Protein AF-A0A8J5TBV1-F1 (afdb_monomer_lite)

Sequence (94 aa):
MEEDLVIDDEDSWDLLVRDIRLKATFLFIDLSRVISFCEIDEHKKMLTGLANKFFIFMDELANAVSSRSVPLMQVCYRDTALVLREVVAALVPS

Secondary structure (DSSP, 8-state):
---------HHHHHHHHHHHHHHHHHHHHHHHHHHHT---HHHHHHHHHHHHHHHHHHHHHHHHHHTT-HHHHHHHHHHHHHHHHHHHHHHS--

pLDDT: mean 90.54, st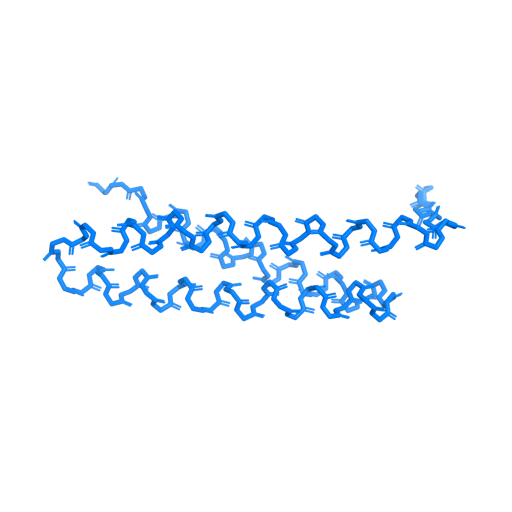d 14.12, range [39.88, 98.44]

Structure (mmCIF, N/CA/C/O backbone):
data_AF-A0A8J5TBV1-F1
#
_entry.id   AF-A0A8J5TBV1-F1
#
loop_
_atom_site.group_PDB
_atom_site.id
_atom_site.type_symbol
_atom_site.label_atom_id
_atom_site.label_alt_id
_atom_site.label_comp_id
_atom_site.label_asym_id
_atom_site.label_entity_id
_atom_site.label_seq_id
_atom_site.pdbx_PDB_ins_code
_atom_site.Cartn_x
_atom_site.Cartn_y
_atom_site.Cartn_z
_atom_site.occupancy
_atom_site.B_iso_or_equiv
_atom_site.auth_seq_id
_atom_site.auth_comp_id
_atom_site.auth_asym_id
_atom_site.auth_atom_id
_atom_site.pdbx_PDB_model_num
ATOM 1 N N . MET A 1 1 ? 12.249 -24.333 -17.000 1.00 39.88 1 MET A N 1
ATOM 2 C CA . MET A 1 1 ? 11.932 -23.359 -18.055 1.00 39.88 1 MET A CA 1
ATOM 3 C C . MET A 1 1 ? 11.477 -22.141 -17.287 1.00 39.88 1 MET A C 1
ATOM 5 O O . MET A 1 1 ? 10.373 -22.153 -16.766 1.00 39.88 1 MET A O 1
ATOM 9 N N . GLU A 1 2 ? 12.412 -21.241 -16.996 1.00 45.59 2 GLU A N 1
ATOM 10 C CA . GLU A 1 2 ? 12.083 -19.959 -16.374 1.00 45.59 2 GLU A CA 1
ATOM 11 C C . GLU A 1 2 ? 11.325 -19.187 -17.449 1.00 45.59 2 GLU A C 1
ATOM 13 O O . GLU A 1 2 ? 11.864 -18.945 -18.528 1.00 45.59 2 GLU A O 1
ATOM 18 N N . GLU A 1 3 ? 10.033 -18.959 -17.229 1.00 48.25 3 GLU A N 1
ATOM 19 C CA . GLU A 1 3 ? 9.258 -18.059 -18.072 1.00 48.25 3 GLU A CA 1
ATOM 20 C C . GLU A 1 3 ? 9.841 -16.665 -17.852 1.00 48.25 3 GLU A C 1
ATOM 22 O O . GLU A 1 3 ? 9.516 -15.988 -16.875 1.00 48.25 3 GLU A O 1
ATOM 27 N N . ASP A 1 4 ? 10.765 -16.279 -18.733 1.00 51.53 4 ASP A N 1
ATOM 28 C CA . ASP A 1 4 ? 11.137 -14.891 -18.951 1.00 51.53 4 ASP A CA 1
ATOM 29 C C . ASP A 1 4 ? 9.830 -14.137 -19.220 1.00 51.53 4 ASP A C 1
ATOM 31 O O . ASP A 1 4 ? 9.257 -14.189 -20.311 1.00 51.53 4 ASP A O 1
ATOM 35 N N . LEU A 1 5 ? 9.314 -13.479 -18.184 1.00 52.97 5 LEU A N 1
ATOM 36 C CA . LEU A 1 5 ? 8.295 -12.447 -18.290 1.00 52.97 5 LEU A CA 1
ATOM 37 C C . LEU A 1 5 ? 8.945 -11.280 -19.034 1.00 52.97 5 LEU A C 1
ATOM 39 O O . LEU A 1 5 ? 9.376 -10.299 -18.429 1.00 52.97 5 LEU A O 1
ATOM 43 N N . VAL A 1 6 ? 9.071 -11.419 -20.354 1.00 53.25 6 VAL A N 1
ATOM 44 C CA . VAL A 1 6 ? 9.517 -10.342 -21.227 1.00 53.25 6 VAL A CA 1
ATOM 45 C C . VAL A 1 6 ? 8.381 -9.326 -21.271 1.00 53.25 6 VAL A C 1
ATOM 47 O O . VAL A 1 6 ? 7.462 -9.404 -22.083 1.00 53.25 6 VAL A O 1
ATOM 50 N N . ILE A 1 7 ? 8.412 -8.383 -20.335 1.00 55.72 7 ILE A N 1
ATOM 51 C CA . ILE A 1 7 ? 7.624 -7.158 -20.405 1.00 55.72 7 ILE A CA 1
ATOM 52 C C . ILE A 1 7 ? 8.366 -6.258 -21.405 1.00 55.72 7 ILE A C 1
ATOM 54 O O . ILE A 1 7 ? 9.131 -5.379 -21.010 1.00 55.72 7 ILE A O 1
ATOM 58 N N . ASP A 1 8 ? 8.220 -6.571 -22.698 1.00 55.78 8 ASP A N 1
ATOM 59 C CA . ASP A 1 8 ? 8.884 -5.873 -23.819 1.00 55.78 8 ASP A CA 1
ATOM 60 C C . ASP A 1 8 ? 8.089 -4.669 -24.339 1.00 55.78 8 ASP A C 1
ATOM 62 O O . ASP A 1 8 ? 8.445 -4.061 -25.343 1.00 55.78 8 ASP A O 1
ATOM 66 N N . ASP A 1 9 ? 6.983 -4.326 -23.681 1.00 71.00 9 ASP A N 1
ATOM 67 C CA . ASP A 1 9 ? 6.209 -3.145 -24.032 1.00 71.00 9 ASP A CA 1
ATOM 68 C C . ASP A 1 9 ? 6.425 -2.082 -22.960 1.00 71.00 9 ASP A C 1
ATOM 70 O O . ASP A 1 9 ? 6.135 -2.288 -21.778 1.00 71.00 9 ASP A O 1
ATOM 74 N N . GLU A 1 10 ? 6.991 -0.953 -23.367 1.00 68.12 10 GLU A N 1
ATOM 75 C CA . GLU A 1 10 ? 7.277 0.173 -22.487 1.00 68.12 10 GLU A CA 1
ATOM 76 C C . GLU A 1 10 ? 6.003 0.657 -21.777 1.00 68.12 10 GLU A C 1
ATOM 78 O O . GLU A 1 10 ? 6.020 0.944 -20.574 1.00 68.12 10 GLU A O 1
ATOM 83 N N . ASP A 1 11 ? 4.874 0.571 -22.486 1.00 79.31 11 ASP A N 1
ATOM 84 C CA . ASP A 1 11 ? 3.539 0.857 -21.973 1.00 79.31 11 ASP A CA 1
ATOM 85 C C . ASP A 1 11 ? 3.132 -0.095 -20.835 1.00 79.31 11 ASP A C 1
ATOM 87 O O . ASP A 1 11 ? 2.406 0.299 -19.921 1.00 79.31 11 ASP A O 1
ATOM 91 N N . SER A 1 12 ? 3.617 -1.342 -20.822 1.00 86.56 12 SER A N 1
ATOM 92 C CA . SER A 1 12 ? 3.258 -2.326 -19.791 1.00 86.56 12 SER A CA 1
ATOM 93 C C . SER A 1 12 ? 3.857 -1.994 -18.423 1.00 86.56 12 SER A C 1
ATOM 95 O O . SER A 1 12 ? 3.191 -2.174 -17.400 1.00 86.56 12 SER A O 1
ATOM 97 N N . TRP A 1 13 ? 5.085 -1.470 -18.382 1.00 89.12 13 TRP A N 1
ATOM 98 C CA . TRP A 1 13 ? 5.715 -1.026 -17.135 1.00 89.12 13 TRP A CA 1
ATOM 99 C C . TRP A 1 13 ? 4.997 0.191 -16.548 1.00 89.12 13 TRP A C 1
ATOM 101 O O . TRP A 1 13 ? 4.693 0.220 -15.352 1.00 89.12 13 TRP A O 1
ATOM 111 N N . ASP A 1 14 ? 4.653 1.158 -17.397 1.00 91.50 14 ASP A N 1
ATOM 112 C CA . ASP A 1 14 ? 3.921 2.357 -16.987 1.00 91.50 14 ASP A CA 1
ATOM 113 C C . ASP A 1 14 ? 2.503 2.021 -16.511 1.00 91.50 14 ASP A C 1
ATOM 115 O O . ASP A 1 14 ? 2.034 2.547 -15.493 1.00 91.50 14 ASP A O 1
ATOM 119 N N . LEU A 1 15 ? 1.821 1.099 -17.196 1.00 93.56 15 LEU A N 1
ATOM 120 C CA . LEU A 1 15 ? 0.530 0.570 -16.759 1.00 93.56 15 LEU A CA 1
ATOM 121 C C . LEU A 1 15 ? 0.632 -0.109 -15.389 1.00 93.56 15 LEU A C 1
ATOM 123 O O . LEU A 1 15 ? -0.229 0.129 -14.539 1.00 93.56 15 LEU A O 1
ATOM 127 N N . LEU A 1 16 ? 1.689 -0.886 -15.137 1.00 93.06 16 LEU A N 1
ATOM 128 C CA . LEU A 1 16 ? 1.899 -1.555 -13.853 1.00 93.06 16 LEU A CA 1
ATOM 129 C C . LEU A 1 16 ? 2.113 -0.554 -12.706 1.00 93.06 16 LEU A C 1
ATOM 131 O O . LEU A 1 16 ? 1.481 -0.682 -11.656 1.00 93.06 16 LEU A O 1
ATOM 135 N N . VAL A 1 17 ? 2.937 0.484 -12.900 1.00 95.19 17 VAL A N 1
ATOM 136 C CA . VAL A 1 17 ? 3.120 1.551 -11.893 1.00 95.19 17 VAL A CA 1
ATOM 137 C C . VAL A 1 17 ? 1.798 2.267 -11.608 1.00 95.19 17 VAL A C 1
ATOM 139 O O . VAL A 1 17 ? 1.466 2.536 -10.448 1.00 95.19 17 VAL A O 1
ATOM 142 N N . ARG A 1 18 ? 1.018 2.574 -12.653 1.00 95.94 18 ARG A N 1
ATOM 143 C CA . ARG A 1 18 ? -0.293 3.227 -12.514 1.00 95.94 18 ARG A CA 1
ATOM 144 C C . ARG A 1 18 ? -1.287 2.359 -11.748 1.00 95.94 18 ARG A C 1
ATOM 146 O O . ARG A 1 18 ? -1.991 2.886 -10.889 1.00 95.94 18 ARG A O 1
ATOM 153 N N . ASP A 1 19 ? -1.324 1.059 -12.020 1.00 96.38 19 ASP A N 1
ATOM 154 C CA . ASP A 1 19 ? -2.180 0.107 -11.309 1.00 96.38 19 ASP A CA 1
ATOM 155 C C . ASP A 1 19 ? -1.817 0.015 -9.817 1.00 96.38 19 ASP A C 1
ATOM 157 O O . ASP A 1 19 ? -2.697 0.121 -8.959 1.00 96.38 19 ASP A O 1
ATOM 161 N N . ILE A 1 20 ? -0.523 -0.069 -9.485 1.00 96.44 20 ILE A N 1
ATOM 162 C CA . ILE A 1 20 ? -0.048 -0.081 -8.089 1.00 96.44 20 ILE A CA 1
ATOM 163 C C . ILE A 1 20 ? -0.486 1.191 -7.353 1.00 96.44 20 ILE A C 1
ATOM 165 O O . ILE A 1 20 ? -1.046 1.112 -6.256 1.00 96.44 20 ILE A O 1
ATOM 169 N N . ARG A 1 21 ? -0.294 2.367 -7.963 1.00 97.25 21 ARG A N 1
ATOM 170 C CA . ARG A 1 21 ? -0.696 3.660 -7.379 1.00 97.25 21 ARG A CA 1
ATOM 171 C C . ARG A 1 21 ? -2.211 3.791 -7.221 1.00 97.25 21 ARG A C 1
ATOM 173 O O . ARG A 1 21 ? -2.685 4.331 -6.218 1.00 97.25 21 ARG A O 1
ATOM 180 N N . LEU A 1 22 ? -2.981 3.280 -8.181 1.00 98.00 22 LEU A N 1
ATOM 181 C CA . LEU A 1 22 ? -4.440 3.274 -8.110 1.00 98.00 22 LEU A CA 1
ATOM 182 C C . LEU A 1 22 ? -4.928 2.400 -6.948 1.00 98.00 22 LEU A C 1
ATOM 184 O O . LEU A 1 22 ? -5.731 2.852 -6.131 1.00 98.00 22 LEU A O 1
ATOM 188 N N . LYS A 1 23 ? -4.391 1.182 -6.820 1.00 97.19 23 LYS A N 1
ATOM 189 C CA . LYS A 1 23 ? -4.699 0.273 -5.706 1.00 97.19 23 LYS A CA 1
ATOM 190 C C . LYS A 1 23 ? -4.308 0.869 -4.357 1.00 97.19 23 LYS A C 1
ATOM 192 O O . LYS A 1 23 ? -5.106 0.813 -3.424 1.00 97.19 23 LYS A O 1
ATOM 197 N N . ALA A 1 24 ? -3.130 1.490 -4.260 1.00 97.69 24 ALA A N 1
ATOM 198 C CA . ALA A 1 24 ? -2.702 2.192 -3.050 1.00 97.69 24 ALA A CA 1
ATOM 199 C C . ALA A 1 24 ? -3.692 3.297 -2.652 1.00 97.69 24 ALA A C 1
ATOM 201 O O . ALA A 1 24 ? -4.021 3.431 -1.479 1.00 97.69 24 ALA A O 1
ATOM 202 N N . THR A 1 25 ? -4.220 4.046 -3.624 1.00 97.94 25 THR A N 1
ATOM 203 C CA . THR A 1 25 ? -5.188 5.124 -3.369 1.00 97.94 25 THR A CA 1
ATOM 204 C C . THR A 1 25 ? -6.491 4.593 -2.770 1.00 97.94 25 THR A C 1
ATOM 206 O O . THR A 1 25 ? -6.956 5.115 -1.757 1.00 97.94 25 THR A O 1
ATOM 209 N N . PHE A 1 26 ? -7.069 3.538 -3.351 1.00 98.12 26 PHE A N 1
ATOM 210 C CA . PHE A 1 26 ? -8.285 2.927 -2.803 1.00 98.12 26 PHE A CA 1
ATOM 211 C C . PHE A 1 26 ? -8.049 2.341 -1.410 1.00 98.12 26 PHE A C 1
ATOM 213 O O . PHE A 1 26 ? -8.810 2.628 -0.489 1.00 98.12 26 PHE A O 1
ATOM 220 N N . LEU A 1 27 ? -6.942 1.617 -1.220 1.00 97.56 27 LEU A N 1
ATOM 221 C CA . LEU A 1 27 ? -6.579 1.077 0.090 1.00 97.56 27 LEU A CA 1
ATOM 222 C C . LEU A 1 27 ? -6.351 2.178 1.127 1.00 97.56 27 LEU A C 1
ATOM 224 O O . LEU A 1 27 ? -6.703 1.990 2.287 1.00 97.56 27 LEU A O 1
ATOM 228 N N . PHE A 1 28 ? -5.789 3.326 0.740 1.00 98.00 28 PHE A N 1
ATOM 229 C CA . PHE A 1 28 ? -5.613 4.459 1.647 1.00 98.00 28 PHE A CA 1
ATOM 230 C C . PHE A 1 28 ? -6.959 4.978 2.143 1.00 98.00 28 PHE A C 1
ATOM 232 O O . PHE A 1 28 ? -7.126 5.187 3.344 1.00 98.00 28 PHE A O 1
ATOM 239 N N . ILE A 1 29 ? -7.927 5.138 1.239 1.00 98.06 29 ILE A N 1
ATOM 240 C CA . ILE A 1 29 ? -9.283 5.575 1.582 1.00 98.06 29 ILE A CA 1
ATOM 241 C C . ILE A 1 29 ? -9.944 4.558 2.521 1.00 98.06 29 ILE A C 1
ATOM 243 O O . ILE A 1 29 ? -10.444 4.939 3.583 1.00 98.06 29 ILE A O 1
ATOM 247 N N . ASP A 1 30 ? -9.903 3.274 2.166 1.00 97.69 30 ASP A N 1
ATOM 248 C CA . ASP A 1 30 ? -10.555 2.208 2.926 1.00 97.69 30 ASP A CA 1
ATOM 249 C C . ASP A 1 30 ? -9.929 2.029 4.315 1.00 97.69 30 ASP A C 1
ATOM 251 O O . ASP A 1 30 ? -10.640 2.039 5.322 1.00 97.69 30 ASP A O 1
ATOM 255 N N . LEU A 1 31 ? -8.597 1.943 4.406 1.00 97.25 31 LEU A N 1
ATOM 256 C CA . LEU A 1 31 ? -7.898 1.809 5.686 1.00 97.25 31 LEU A CA 1
ATOM 257 C C . LEU A 1 31 ? -8.065 3.053 6.556 1.00 97.25 31 LEU A C 1
ATOM 259 O O . LEU A 1 31 ? -8.315 2.912 7.752 1.00 97.25 31 LEU A O 1
ATOM 263 N N . SER A 1 32 ? -8.006 4.260 5.984 1.00 97.56 32 SER A N 1
ATOM 264 C CA . SER A 1 32 ? -8.270 5.494 6.741 1.00 97.56 32 SER A CA 1
ATOM 265 C C . SER A 1 32 ? -9.670 5.480 7.345 1.00 97.56 32 SER A C 1
ATOM 267 O O . SER A 1 32 ? -9.854 5.844 8.509 1.00 97.56 32 SER A O 1
ATOM 269 N N . ARG A 1 33 ? -10.658 5.007 6.577 1.00 97.69 33 ARG A N 1
ATOM 270 C CA . ARG A 1 33 ? -12.028 4.855 7.056 1.00 97.69 33 ARG A CA 1
ATOM 271 C C . ARG A 1 33 ? -12.095 3.848 8.200 1.00 97.69 33 ARG A C 1
ATOM 273 O O . ARG A 1 33 ? -12.629 4.192 9.251 1.00 97.69 33 ARG A O 1
ATOM 280 N N . VAL A 1 34 ? -11.522 2.656 8.048 1.00 95.62 34 VAL A N 1
ATOM 281 C CA . VAL A 1 34 ? -11.522 1.636 9.112 1.00 95.62 34 VAL A CA 1
ATOM 282 C C . VAL A 1 34 ? -10.839 2.145 10.384 1.00 95.62 34 VAL A C 1
ATOM 284 O O . VAL A 1 34 ? -11.418 2.059 11.463 1.00 95.62 34 VAL A O 1
ATOM 287 N N . ILE A 1 35 ? -9.656 2.751 10.263 1.00 96.12 35 ILE A N 1
ATOM 288 C CA . ILE A 1 35 ? -8.916 3.340 11.389 1.00 96.12 35 ILE A CA 1
ATOM 289 C C . ILE A 1 35 ? -9.751 4.416 12.096 1.00 96.12 35 ILE A C 1
ATOM 291 O O . ILE A 1 35 ? -9.729 4.513 13.324 1.00 96.12 35 ILE A O 1
ATOM 295 N N . SER A 1 36 ? -10.502 5.227 11.344 1.00 96.50 36 SER A N 1
ATOM 296 C CA . SER A 1 36 ? -11.343 6.283 11.918 1.00 96.50 36 SER A CA 1
ATOM 297 C C . SER A 1 36 ? -12.490 5.744 12.777 1.00 96.50 36 SER A C 1
ATOM 299 O O . SER A 1 36 ? -12.838 6.381 13.769 1.00 96.50 36 SER A O 1
ATOM 301 N N . PHE A 1 37 ? -13.016 4.562 12.441 1.00 94.88 37 PHE A N 1
ATOM 302 C CA . PHE A 1 37 ? -14.081 3.882 13.185 1.00 94.88 37 PHE A CA 1
ATOM 303 C C . PHE A 1 37 ? -13.561 2.980 14.314 1.00 94.88 37 PHE A C 1
ATOM 305 O O . PHE A 1 37 ? -14.360 2.387 15.033 1.00 94.88 37 PHE A O 1
ATOM 312 N N . CYS A 1 38 ? -12.244 2.866 14.495 1.00 93.12 38 CYS A N 1
ATOM 313 C CA . CYS A 1 38 ? -11.677 2.080 15.581 1.00 93.12 38 CYS A CA 1
ATOM 314 C C . CYS A 1 38 ? -11.851 2.804 16.925 1.00 93.12 38 CYS A C 1
ATOM 316 O O . CYS A 1 38 ? -11.247 3.854 17.152 1.00 93.12 38 CYS A O 1
ATOM 318 N N . GLU A 1 39 ? -12.655 2.221 17.818 1.00 92.19 39 GLU A N 1
ATOM 319 C CA . GLU A 1 39 ? -12.947 2.772 19.152 1.00 92.19 39 GLU A CA 1
ATOM 320 C C . GLU A 1 39 ? -11.822 2.514 20.166 1.00 92.19 39 GLU A C 1
ATOM 322 O O . GLU A 1 39 ? -11.629 3.291 21.098 1.00 92.19 39 GLU A O 1
ATOM 327 N N . ILE A 1 40 ? -11.065 1.427 19.989 1.00 93.75 40 ILE A N 1
ATOM 328 C CA . ILE A 1 40 ? -9.983 1.045 20.899 1.00 93.75 40 ILE A CA 1
ATOM 329 C C . ILE A 1 40 ? -8.702 1.766 20.471 1.00 93.75 40 ILE A C 1
ATOM 331 O O . ILE A 1 40 ? -8.128 1.446 19.430 1.00 93.75 40 ILE A O 1
ATOM 335 N N . ASP A 1 41 ? -8.222 2.702 21.292 1.00 93.81 41 ASP A N 1
ATOM 336 C CA . ASP A 1 41 ? -7.052 3.538 20.977 1.00 93.81 41 ASP A CA 1
ATOM 337 C C . ASP A 1 41 ? -5.790 2.730 20.648 1.00 93.81 41 ASP A C 1
ATOM 339 O O . ASP A 1 41 ? -5.065 3.067 19.712 1.00 93.81 41 ASP A O 1
ATOM 343 N N . GLU A 1 42 ? -5.519 1.646 21.377 1.00 95.00 42 GLU A N 1
ATOM 344 C CA . GLU A 1 42 ? -4.334 0.818 21.123 1.00 95.00 42 GLU A CA 1
ATOM 345 C C . GLU A 1 42 ? -4.430 0.058 19.794 1.00 95.00 42 GLU A C 1
ATOM 347 O O . GLU A 1 42 ? -3.467 0.022 19.024 1.00 95.00 42 GLU A O 1
ATOM 352 N N . HIS A 1 43 ? -5.613 -0.470 19.461 1.00 94.06 43 HIS A N 1
ATOM 353 C CA . HIS A 1 43 ? -5.854 -1.112 18.165 1.00 94.06 43 HIS A CA 1
ATOM 354 C C . HIS A 1 43 ? -5.767 -0.093 17.025 1.00 94.06 43 HIS A C 1
ATOM 356 O O . HIS A 1 43 ? -5.120 -0.352 16.012 1.00 94.06 43 HIS A O 1
ATOM 362 N N . LYS A 1 44 ? -6.298 1.116 17.234 1.00 95.94 44 LYS A N 1
ATOM 363 C CA . LYS A 1 44 ? -6.205 2.231 16.289 1.00 95.94 44 LYS A CA 1
ATOM 364 C C . LYS A 1 44 ? -4.757 2.633 16.021 1.00 95.94 44 LYS A C 1
ATOM 366 O O . LYS A 1 44 ? -4.378 2.792 14.860 1.00 95.94 44 LYS A O 1
ATOM 371 N N . LYS A 1 45 ? -3.935 2.780 17.067 1.00 96.88 45 LYS A N 1
ATOM 372 C CA . LYS A 1 45 ? -2.497 3.087 16.946 1.00 96.88 45 LYS A CA 1
ATOM 373 C C . LYS A 1 45 ? -1.759 1.990 16.187 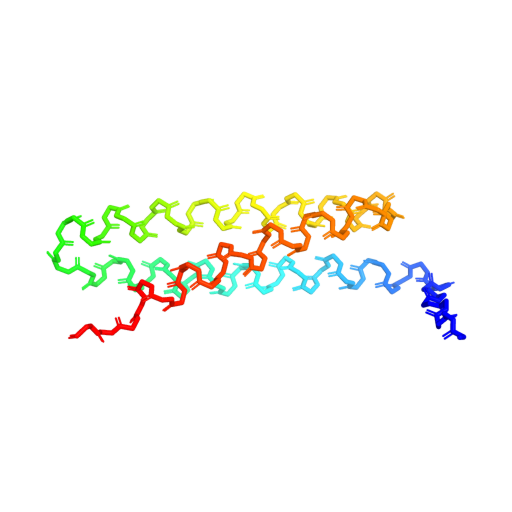1.00 96.88 45 LYS A C 1
ATOM 375 O O . LYS A 1 45 ? -1.003 2.297 15.268 1.00 96.88 45 LYS A O 1
ATOM 380 N N . MET A 1 46 ? -2.007 0.729 16.537 1.00 96.56 46 MET A N 1
ATOM 381 C CA . MET A 1 46 ? -1.407 -0.422 15.865 1.00 96.56 46 MET A CA 1
ATOM 382 C C . MET A 1 46 ? -1.774 -0.451 14.375 1.00 96.56 46 MET A C 1
ATOM 384 O O . MET A 1 46 ? -0.884 -0.531 13.528 1.00 96.56 46 MET A O 1
ATOM 388 N N . LEU A 1 47 ? -3.062 -0.321 14.044 1.00 96.88 47 LEU A N 1
ATOM 389 C CA . LEU A 1 47 ? -3.543 -0.341 12.663 1.00 96.88 47 LEU A CA 1
ATOM 390 C C . LEU A 1 47 ? -3.012 0.854 11.861 1.00 96.88 47 LEU A C 1
ATOM 392 O O . LEU A 1 47 ? -2.613 0.690 10.712 1.00 96.88 47 LEU A O 1
ATOM 396 N N . THR A 1 48 ? -2.921 2.033 12.481 1.00 97.94 48 THR A N 1
ATOM 397 C CA . THR A 1 48 ? -2.290 3.216 11.873 1.00 97.94 48 THR A CA 1
ATOM 398 C C . THR A 1 48 ? -0.813 2.966 11.568 1.00 97.94 48 THR A C 1
ATOM 400 O O . THR A 1 48 ? -0.343 3.290 10.479 1.00 97.94 48 THR A O 1
ATOM 403 N N . GLY A 1 49 ? -0.072 2.360 12.500 1.00 98.31 49 GLY A N 1
ATOM 404 C CA . GLY A 1 49 ? 1.336 2.015 12.300 1.00 98.31 49 GLY A CA 1
ATOM 405 C C . GLY A 1 49 ? 1.544 1.023 11.154 1.00 98.31 49 GLY A C 1
ATOM 406 O O . GLY A 1 49 ? 2.396 1.249 10.294 1.00 98.31 49 GLY A O 1
ATOM 407 N N . LEU A 1 50 ? 0.732 -0.038 11.105 1.00 98.19 50 LEU A N 1
ATOM 408 C CA . LEU A 1 50 ? 0.769 -1.030 10.028 1.00 98.19 50 LEU A CA 1
ATOM 409 C C . LEU A 1 50 ? 0.386 -0.423 8.674 1.00 98.19 50 LEU A C 1
ATOM 411 O O . LEU A 1 50 ? 1.074 -0.675 7.689 1.00 98.19 50 LEU A O 1
ATOM 415 N N . ALA A 1 51 ? -0.654 0.414 8.624 1.00 98.12 51 ALA A N 1
ATOM 416 C CA . ALA A 1 51 ? -1.066 1.098 7.401 1.00 98.12 51 ALA A CA 1
ATOM 417 C C . ALA A 1 51 ? 0.038 2.028 6.876 1.00 98.12 51 ALA A C 1
ATOM 419 O O . ALA A 1 51 ? 0.391 1.957 5.702 1.00 98.12 51 ALA A O 1
ATOM 420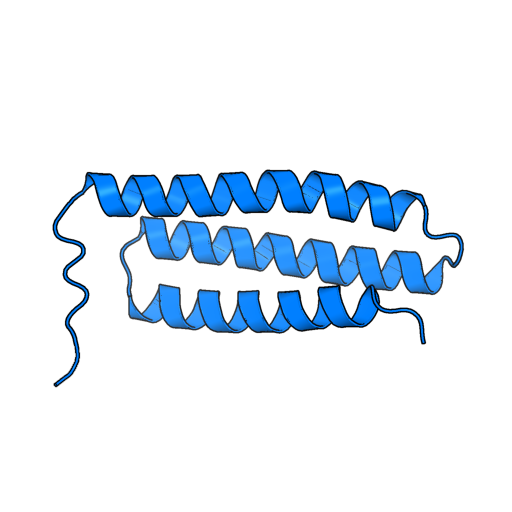 N N . ASN A 1 52 ? 0.652 2.838 7.743 1.00 98.31 52 ASN A N 1
ATOM 421 C CA . ASN A 1 52 ? 1.762 3.710 7.351 1.00 98.31 52 ASN A CA 1
ATOM 422 C C . ASN A 1 52 ? 2.941 2.906 6.788 1.00 98.31 52 ASN A C 1
ATOM 424 O O . ASN A 1 52 ? 3.461 3.234 5.724 1.00 98.31 52 ASN A O 1
ATOM 428 N N . LYS A 1 53 ? 3.330 1.820 7.468 1.00 98.38 53 LYS A N 1
ATOM 429 C CA . LYS A 1 53 ? 4.389 0.915 7.000 1.00 98.38 53 LYS A CA 1
ATOM 430 C C . LYS A 1 53 ? 4.035 0.280 5.651 1.00 98.38 53 LYS A C 1
ATOM 432 O O . LYS A 1 53 ? 4.886 0.203 4.771 1.00 98.38 53 LYS A O 1
ATOM 437 N N . PHE A 1 54 ? 2.782 -0.136 5.472 1.00 98.44 54 PHE A N 1
ATOM 438 C CA . PHE A 1 54 ? 2.295 -0.702 4.216 1.00 98.44 54 PHE A CA 1
ATOM 439 C C . PHE A 1 54 ? 2.407 0.299 3.060 1.00 98.44 54 PHE A C 1
ATOM 441 O O . PHE A 1 54 ? 2.912 -0.057 1.998 1.00 98.44 54 PHE A O 1
ATOM 448 N N . PHE A 1 55 ? 1.998 1.556 3.262 1.00 98.31 55 PHE A N 1
ATOM 449 C CA . PHE A 1 55 ? 2.074 2.575 2.212 1.00 98.31 55 PHE A CA 1
ATOM 450 C C . PHE A 1 55 ? 3.505 2.988 1.866 1.00 98.31 55 PHE A C 1
ATOM 452 O O . PHE A 1 55 ? 3.769 3.267 0.700 1.00 98.31 55 PHE A O 1
ATOM 459 N N . ILE A 1 56 ? 4.432 2.956 2.830 1.00 98.25 56 ILE A N 1
ATOM 460 C CA . ILE A 1 56 ? 5.866 3.129 2.550 1.00 98.25 56 ILE A CA 1
ATOM 461 C C . ILE A 1 56 ? 6.348 2.039 1.582 1.00 98.25 56 ILE A C 1
ATOM 463 O O . ILE A 1 56 ? 6.918 2.354 0.542 1.00 98.25 56 ILE A O 1
ATOM 467 N N . PHE A 1 57 ? 6.053 0.766 1.862 1.00 98.06 57 PHE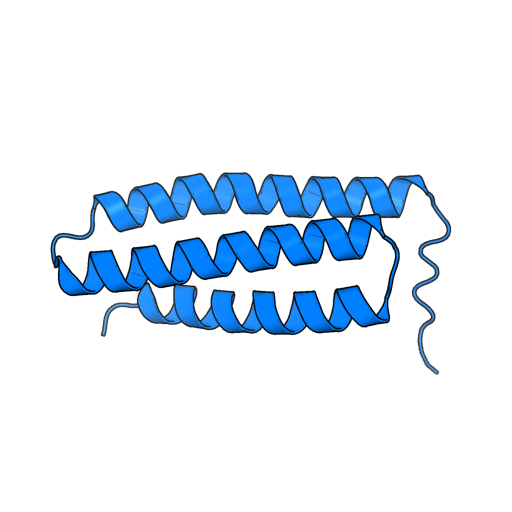 A N 1
ATOM 468 C CA . PHE A 1 57 ? 6.475 -0.330 0.983 1.00 98.06 57 PHE A CA 1
ATOM 469 C C . PHE A 1 57 ? 5.760 -0.347 -0.372 1.00 98.06 57 PHE A C 1
ATOM 471 O O . PHE A 1 57 ? 6.377 -0.692 -1.378 1.00 98.06 57 PHE A O 1
ATOM 478 N N . MET A 1 58 ? 4.503 0.100 -0.441 1.00 98.00 58 MET A N 1
ATOM 479 C CA . MET A 1 58 ? 3.820 0.312 -1.722 1.00 98.00 58 MET A CA 1
ATOM 480 C C . MET A 1 58 ? 4.518 1.377 -2.583 1.00 98.00 58 MET A C 1
ATOM 482 O O . MET A 1 58 ? 4.610 1.198 -3.798 1.00 98.00 58 MET A O 1
ATOM 486 N N . ASP A 1 59 ? 5.023 2.461 -1.981 1.00 97.56 59 ASP A N 1
ATOM 487 C CA . ASP A 1 59 ? 5.792 3.482 -2.705 1.00 97.56 59 ASP A CA 1
ATOM 488 C C . ASP A 1 59 ? 7.151 2.939 -3.169 1.00 97.56 59 ASP A C 1
ATOM 490 O O . ASP A 1 59 ? 7.510 3.079 -4.338 1.00 97.56 59 ASP A O 1
ATOM 494 N N . GLU A 1 60 ? 7.869 2.220 -2.301 1.00 97.56 60 GLU A N 1
ATOM 495 C CA . GLU A 1 60 ? 9.117 1.539 -2.666 1.00 97.56 60 GLU A CA 1
ATOM 496 C C . GLU A 1 60 ? 8.916 0.545 -3.817 1.00 97.56 60 GLU A C 1
ATOM 498 O O . GLU A 1 60 ? 9.709 0.526 -4.759 1.00 97.56 60 GLU A O 1
ATOM 503 N N . LEU A 1 61 ? 7.826 -0.230 -3.802 1.00 97.62 61 LEU A N 1
ATOM 504 C CA . LEU A 1 61 ? 7.471 -1.138 -4.889 1.00 97.62 61 LEU A CA 1
ATOM 505 C C . LEU A 1 61 ? 7.172 -0.379 -6.188 1.00 97.62 61 LEU A C 1
ATOM 507 O O . LEU A 1 61 ? 7.670 -0.767 -7.244 1.00 97.62 61 LEU A O 1
ATOM 511 N N . ALA A 1 62 ? 6.407 0.714 -6.135 1.00 96.50 62 ALA A N 1
ATOM 512 C CA . ALA A 1 62 ? 6.142 1.537 -7.314 1.00 96.50 62 ALA A CA 1
ATOM 513 C C . ALA A 1 62 ? 7.437 2.141 -7.894 1.00 96.50 62 ALA A C 1
ATOM 515 O O . ALA A 1 62 ? 7.617 2.169 -9.116 1.00 96.50 62 ALA A O 1
ATOM 516 N N . ASN A 1 63 ? 8.362 2.574 -7.034 1.00 95.88 63 ASN A N 1
ATOM 517 C CA . ASN A 1 63 ? 9.675 3.086 -7.428 1.00 95.88 63 ASN A CA 1
ATOM 518 C C . ASN A 1 63 ? 10.561 1.979 -8.024 1.00 95.88 63 ASN A C 1
ATOM 520 O O . ASN A 1 63 ? 11.215 2.195 -9.046 1.00 95.88 63 ASN A O 1
ATOM 524 N N . ALA A 1 64 ? 10.531 0.772 -7.454 1.00 95.81 64 ALA A N 1
ATOM 525 C CA . ALA A 1 64 ? 11.235 -0.394 -7.980 1.00 95.81 64 ALA A CA 1
ATOM 526 C C . ALA A 1 64 ? 10.752 -0.764 -9.389 1.00 95.81 64 ALA A C 1
ATOM 528 O O . ALA A 1 64 ? 11.575 -0.947 -10.288 1.00 95.81 64 ALA A O 1
ATOM 529 N N . VAL A 1 65 ? 9.432 -0.793 -9.602 1.00 94.00 65 VAL A N 1
ATOM 530 C CA . VAL A 1 65 ? 8.822 -1.023 -10.922 1.00 94.00 65 VAL A CA 1
ATOM 531 C C . VAL A 1 65 ? 9.213 0.084 -11.899 1.00 94.00 65 VAL A C 1
ATOM 533 O O . VAL A 1 65 ? 9.615 -0.208 -13.021 1.00 94.00 65 VAL A O 1
ATOM 536 N N . SER A 1 66 ? 9.189 1.346 -11.459 1.00 93.75 66 SER A N 1
ATOM 537 C CA . SER A 1 66 ? 9.603 2.489 -12.288 1.00 93.75 66 SER A CA 1
ATOM 538 C C . SER A 1 66 ? 11.077 2.396 -12.709 1.00 93.75 66 SER A C 1
ATOM 540 O O . SER A 1 66 ? 11.432 2.787 -13.816 1.00 93.75 66 SER A O 1
ATOM 542 N N . SER A 1 67 ? 11.941 1.840 -11.852 1.00 93.94 67 SER A N 1
ATOM 543 C CA . SER A 1 67 ? 13.355 1.585 -12.170 1.00 93.94 67 SER A CA 1
ATOM 544 C C . SER A 1 67 ? 13.589 0.357 -13.059 1.00 93.94 67 SER A C 1
ATOM 546 O O . SER A 1 67 ? 14.727 0.106 -13.452 1.00 93.94 67 SER A O 1
ATOM 548 N N . ARG A 1 68 ? 12.536 -0.429 -13.343 1.00 92.31 68 ARG A N 1
ATOM 549 C CA . ARG A 1 68 ? 12.576 -1.699 -14.094 1.00 92.31 68 ARG A CA 1
ATOM 550 C C . ARG A 1 68 ? 13.587 -2.713 -13.535 1.00 92.31 68 ARG A C 1
ATOM 552 O O . ARG A 1 68 ? 14.065 -3.600 -14.239 1.00 92.31 68 ARG A O 1
ATOM 559 N N . SER A 1 69 ? 13.921 -2.598 -12.250 1.00 91.06 69 SER A N 1
ATOM 560 C CA . SER A 1 69 ? 14.860 -3.491 -11.575 1.00 91.06 69 SER A CA 1
ATOM 561 C C . SER A 1 69 ? 14.116 -4.701 -11.021 1.00 91.06 69 SER A C 1
ATOM 563 O O . SER A 1 69 ? 13.572 -4.656 -9.919 1.00 91.06 69 SER A O 1
ATOM 565 N N . VAL A 1 70 ? 14.112 -5.803 -11.775 1.00 90.88 70 VAL A N 1
ATOM 566 C CA . VAL A 1 70 ? 13.449 -7.056 -11.369 1.00 90.88 70 VAL A CA 1
ATOM 567 C C . VAL A 1 70 ? 13.903 -7.549 -9.982 1.00 90.88 70 VAL A C 1
ATOM 569 O O . VAL A 1 70 ? 13.032 -7.872 -9.170 1.00 90.88 70 VAL A O 1
ATOM 572 N N . PRO A 1 71 ? 15.207 -7.554 -9.627 1.00 94.94 71 PRO A N 1
ATOM 573 C CA . PRO A 1 71 ? 15.629 -7.965 -8.287 1.00 94.94 71 PRO A CA 1
ATOM 574 C C . PRO A 1 71 ? 15.075 -7.058 -7.181 1.00 94.94 71 PRO A C 1
ATOM 576 O O . PRO A 1 71 ? 14.633 -7.548 -6.143 1.00 94.94 71 PRO A O 1
ATOM 579 N N . LEU A 1 72 ? 15.052 -5.739 -7.406 1.00 94.69 72 LEU A N 1
ATOM 580 C CA . LEU A 1 72 ? 14.508 -4.788 -6.435 1.00 94.69 72 LEU A CA 1
ATOM 581 C C . LEU A 1 72 ? 12.991 -4.953 -6.299 1.00 94.69 72 LEU A C 1
ATOM 583 O O . LEU A 1 72 ? 12.474 -4.984 -5.186 1.00 94.69 72 LEU A O 1
ATOM 587 N N . MET A 1 73 ? 12.287 -5.141 -7.417 1.00 95.00 73 MET A N 1
ATOM 588 C CA . MET A 1 73 ? 10.852 -5.412 -7.421 1.00 95.00 73 MET A CA 1
ATOM 589 C C . MET A 1 73 ? 10.501 -6.650 -6.602 1.00 95.00 73 MET A C 1
ATOM 591 O O . MET A 1 73 ? 9.536 -6.615 -5.846 1.00 95.00 73 MET A O 1
ATOM 595 N N . GLN A 1 74 ? 11.271 -7.735 -6.718 1.00 95.25 74 GLN A N 1
ATOM 596 C CA . GLN A 1 74 ? 11.031 -8.957 -5.946 1.00 95.25 74 GLN A CA 1
ATOM 597 C C . GLN A 1 74 ? 11.168 -8.720 -4.436 1.00 95.25 74 GLN A C 1
ATOM 599 O O . GLN A 1 74 ? 10.334 -9.201 -3.663 1.00 95.25 74 GLN A O 1
ATOM 604 N N . VAL A 1 75 ? 12.185 -7.961 -4.017 1.00 97.38 75 VAL A N 1
ATOM 605 C CA . VAL A 1 75 ? 12.388 -7.593 -2.607 1.00 97.38 75 VAL A CA 1
ATOM 606 C C . VAL A 1 75 ? 11.231 -6.727 -2.111 1.00 97.38 75 VAL A C 1
ATOM 608 O O . VAL A 1 75 ? 10.542 -7.119 -1.168 1.00 97.38 75 VAL A O 1
ATOM 611 N N . CYS A 1 76 ? 10.944 -5.616 -2.796 1.00 97.38 76 CYS A N 1
ATOM 612 C CA . CYS A 1 76 ? 9.864 -4.704 -2.417 1.00 97.38 76 CYS A CA 1
ATOM 613 C C . CYS A 1 76 ? 8.496 -5.400 -2.426 1.00 97.38 76 CYS A C 1
ATOM 615 O O . CYS A 1 76 ? 7.675 -5.153 -1.545 1.00 97.38 76 CYS A O 1
ATOM 617 N N . TYR A 1 77 ? 8.245 -6.311 -3.373 1.00 97.25 77 TYR A N 1
ATOM 618 C CA . TYR A 1 77 ? 7.009 -7.092 -3.422 1.00 97.25 77 TYR A CA 1
ATOM 619 C C . TYR A 1 77 ? 6.873 -7.995 -2.200 1.00 97.25 77 TYR A C 1
ATOM 621 O O . TYR A 1 77 ? 5.812 -8.028 -1.578 1.00 97.25 77 TYR A O 1
ATOM 629 N N . ARG A 1 78 ? 7.938 -8.717 -1.827 1.00 98.00 78 ARG A N 1
ATOM 630 C CA . ARG A 1 78 ? 7.918 -9.598 -0.655 1.00 98.00 78 ARG A CA 1
ATOM 631 C C . ARG A 1 78 ? 7.624 -8.812 0.618 1.00 98.00 78 ARG A C 1
ATOM 633 O O . ARG A 1 78 ? 6.793 -9.248 1.415 1.00 98.00 78 ARG A O 1
ATOM 640 N N . ASP A 1 79 ? 8.276 -7.668 0.787 1.00 97.69 79 ASP A N 1
ATOM 641 C CA . ASP A 1 79 ? 8.143 -6.846 1.987 1.00 97.69 79 ASP A CA 1
ATOM 642 C C . ASP A 1 79 ? 6.761 -6.165 2.041 1.00 97.69 79 ASP A C 1
ATOM 644 O O . ASP A 1 79 ? 6.084 -6.217 3.072 1.00 97.69 79 ASP A O 1
ATOM 648 N N . THR A 1 80 ? 6.258 -5.669 0.903 1.00 98.12 80 THR A N 1
ATOM 649 C CA . THR A 1 80 ? 4.876 -5.169 0.761 1.00 98.12 80 THR A CA 1
ATOM 650 C C . THR A 1 80 ? 3.851 -6.256 1.092 1.00 98.12 80 THR A C 1
ATOM 652 O O . THR A 1 80 ? 2.922 -6.030 1.868 1.00 98.12 80 THR A O 1
ATOM 655 N N . ALA A 1 81 ? 4.018 -7.460 0.536 1.00 98.00 81 ALA A N 1
ATOM 656 C CA . ALA A 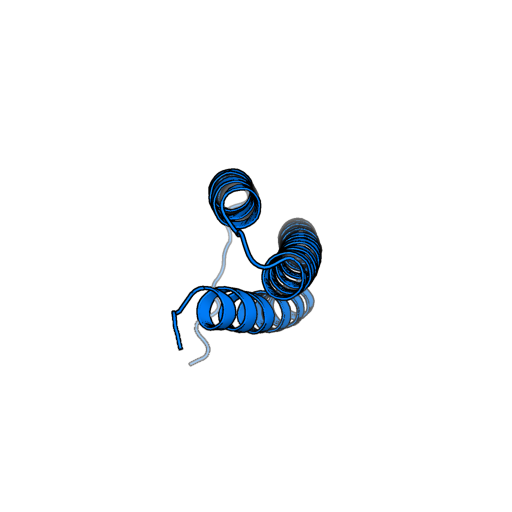1 81 ? 3.101 -8.577 0.736 1.00 98.00 81 ALA A CA 1
ATOM 657 C C . ALA A 1 81 ? 3.109 -9.090 2.182 1.00 98.00 81 ALA A C 1
ATOM 659 O O . ALA A 1 81 ? 2.073 -9.543 2.669 1.00 98.00 81 ALA A O 1
ATOM 660 N N . LEU A 1 82 ? 4.253 -9.038 2.869 1.00 98.19 82 LEU A N 1
ATOM 661 C CA . LEU A 1 82 ? 4.349 -9.368 4.288 1.00 98.19 82 LEU A CA 1
ATOM 662 C C . LEU A 1 82 ? 3.505 -8.394 5.119 1.00 98.19 82 LEU A C 1
ATOM 664 O O . LEU A 1 82 ? 2.633 -8.832 5.865 1.00 98.19 82 LEU A O 1
ATOM 668 N N . VAL A 1 83 ? 3.706 -7.085 4.943 1.00 97.94 83 VAL A N 1
ATOM 669 C CA . VAL A 1 83 ? 2.974 -6.076 5.725 1.00 97.94 83 VAL A CA 1
ATOM 670 C C . VAL A 1 83 ? 1.490 -6.056 5.371 1.00 97.94 83 VAL A C 1
ATOM 672 O O . VAL A 1 83 ? 0.660 -5.885 6.257 1.00 97.94 83 VAL A O 1
ATOM 675 N N . LEU A 1 84 ? 1.116 -6.320 4.115 1.00 97.50 84 LEU A N 1
ATOM 676 C CA . LEU A 1 84 ? -0.293 -6.477 3.752 1.00 97.50 84 LEU A CA 1
ATOM 677 C C . LEU A 1 84 ? -0.964 -7.604 4.550 1.00 97.50 84 LEU A C 1
ATOM 679 O O . LEU A 1 84 ? -2.092 -7.439 5.007 1.00 97.50 84 LEU A O 1
ATOM 683 N N . ARG A 1 85 ? -0.280 -8.736 4.763 1.00 97.81 85 ARG A N 1
ATOM 684 C CA . ARG A 1 85 ? -0.810 -9.821 5.608 1.00 97.81 85 ARG A CA 1
ATOM 685 C C . ARG A 1 85 ? -0.939 -9.393 7.066 1.00 97.81 85 ARG A C 1
ATOM 687 O O . ARG A 1 85 ? -1.926 -9.757 7.694 1.00 97.81 85 ARG A O 1
ATOM 694 N N . GLU A 1 86 ? 0.018 -8.624 7.586 1.00 97.50 86 GLU A N 1
ATOM 695 C CA . GLU A 1 86 ? -0.055 -8.056 8.941 1.00 97.50 86 GLU A CA 1
ATOM 696 C C . GLU A 1 86 ? -1.270 -7.122 9.082 1.00 97.50 86 GLU A C 1
ATOM 698 O O . GLU A 1 86 ? -2.032 -7.252 10.038 1.00 97.50 86 GLU A O 1
ATOM 703 N N . VAL A 1 87 ? -1.502 -6.239 8.101 1.00 97.12 87 VAL A N 1
ATOM 704 C CA . VAL A 1 87 ? -2.686 -5.362 8.046 1.00 97.12 87 VAL A CA 1
ATOM 705 C C . VAL A 1 87 ? -3.967 -6.191 8.015 1.00 97.12 87 VAL A C 1
ATOM 707 O O . VAL A 1 87 ? -4.854 -5.963 8.829 1.00 97.12 87 VAL A O 1
ATOM 710 N N . VAL A 1 88 ? -4.069 -7.177 7.118 1.00 96.12 88 VAL A N 1
ATOM 711 C CA . VAL A 1 88 ? -5.264 -8.028 7.012 1.00 96.12 88 VAL A CA 1
ATOM 712 C C . VAL A 1 88 ? -5.514 -8.784 8.314 1.00 96.12 88 VAL A C 1
ATOM 714 O O . VAL A 1 88 ? -6.645 -8.797 8.787 1.00 96.12 88 VAL A O 1
ATOM 717 N N . ALA A 1 89 ? -4.483 -9.357 8.936 1.00 95.75 89 ALA A N 1
ATOM 718 C CA . ALA A 1 89 ? -4.618 -10.046 10.216 1.00 95.75 89 ALA A CA 1
ATOM 719 C C . ALA A 1 89 ? -5.110 -9.108 11.331 1.00 95.75 89 ALA A C 1
ATOM 721 O O . ALA A 1 89 ? -5.954 -9.504 12.127 1.00 95.75 89 ALA A O 1
ATOM 722 N N . ALA A 1 90 ? -4.644 -7.855 11.353 1.00 93.50 90 ALA A N 1
ATOM 723 C CA . ALA A 1 90 ? -5.091 -6.841 12.307 1.00 93.50 90 ALA A CA 1
ATOM 724 C C . ALA A 1 90 ? -6.546 -6.378 12.099 1.00 93.50 90 ALA A C 1
ATOM 726 O O . ALA A 1 90 ? -7.135 -5.807 13.01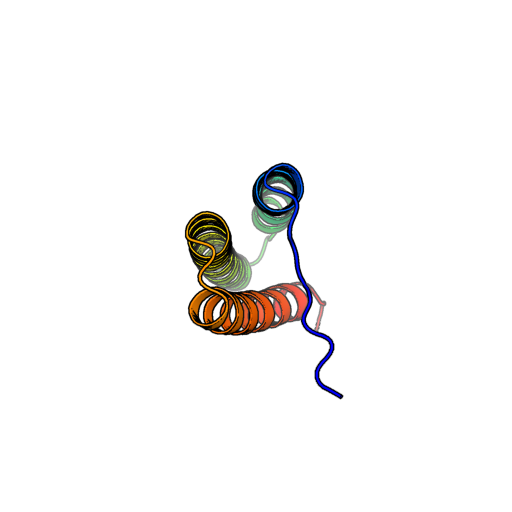9 1.00 93.50 90 ALA A O 1
ATOM 727 N N . LEU A 1 91 ? -7.111 -6.593 10.906 1.00 91.25 91 LEU A N 1
ATOM 728 C CA . LEU A 1 91 ? -8.500 -6.269 10.572 1.00 91.25 91 LEU A CA 1
ATOM 729 C C . LEU A 1 91 ? -9.485 -7.387 10.940 1.00 91.25 91 LEU A C 1
ATOM 731 O O . LEU A 1 91 ? -10.681 -7.118 11.050 1.00 91.25 91 LEU A O 1
ATOM 735 N N . VAL A 1 92 ? -9.018 -8.629 11.105 1.00 83.44 92 VAL A N 1
ATOM 736 C CA . VAL A 1 92 ? -9.885 -9.754 11.482 1.00 83.44 92 VAL A CA 1
ATOM 737 C C . VAL A 1 92 ? -10.195 -9.668 12.984 1.00 83.44 92 VAL A C 1
ATOM 739 O O . VAL A 1 92 ? -9.262 -9.625 13.787 1.00 83.44 92 VAL A O 1
ATOM 742 N N . PRO A 1 93 ? -11.478 -9.653 13.395 1.00 65.31 93 PRO A N 1
ATOM 743 C CA . PRO A 1 93 ? -11.848 -9.711 14.807 1.00 65.31 93 PRO A CA 1
ATOM 744 C C . PRO A 1 93 ? -11.310 -10.991 15.458 1.00 65.31 93 PRO A C 1
ATOM 746 O O . PRO A 1 93 ? -11.416 -12.068 14.870 1.00 65.31 93 PRO A O 1
ATOM 749 N N . SER A 1 94 ? -10.731 -10.860 16.654 1.00 58.09 94 SER A N 1
ATOM 750 C CA . SER A 1 94 ? -10.305 -11.994 17.492 1.00 58.09 94 SER A CA 1
ATOM 751 C C . SER A 1 94 ? -11.482 -12.644 18.209 1.00 58.09 94 SER A C 1
ATOM 753 O O . SER A 1 94 ? -12.398 -11.893 18.614 1.00 58.09 94 SER A O 1
#

Foldseek 3Di:
DPPPPPPVDPVVLVVVLVVLVVVLVVCVVVLVVVLVPDPDPVLSVVLVVLNVQLSVLSVQLSVCSVVVPPVSNVVSVVSNVVSVVVNVVSVDDD

Organism: Zizania palustris (NCBI:txid103762)

InterPro domains:
  IPR008797 Oxygen-evolving enhancer protein 3 [PF05757] (9-91)
  IPR054099 Oxygen-evolving enhancer protein 3, plants [PTHR33399] (4-91)

Radius of gyration: 15.61 Å; chains: 1; bounding box: 30×30×45 Å